Protein AF-A0A3C1B603-F1 (afdb_monomer_lite)

pLDDT: mean 86.12, std 13.69, range [46.75, 98.12]

Foldseek 3Di:
DVVLVVVVVLVVQLVPQPDPVSNVVSVVVVVVVCCVQALVLVLLLQLLVVVVVVVVVHDDDLVNSLVSSCVSVCVRVHPVDDDDPPNSNVNVVDCCVPPPNPPSVVRNVVVVVSVVVVVVVD

Structure (mmCIF, N/CA/C/O backbone):
data_AF-A0A3C1B603-F1
#
_entry.id   AF-A0A3C1B603-F1
#
loop_
_atom_site.group_PDB
_atom_site.id
_atom_site.type_symbol
_atom_site.label_atom_id
_atom_site.label_alt_id
_atom_site.label_comp_id
_atom_site.label_asym_id
_atom_site.label_entity_id
_atom_site.label_seq_id
_atom_site.pdbx_PDB_ins_code
_atom_site.Cartn_x
_atom_site.Cartn_y
_atom_site.Cartn_z
_atom_site.occupancy
_atom_site.B_iso_or_equiv
_atom_site.auth_seq_id
_atom_site.auth_comp_id
_atom_site.auth_asym_id
_atom_site.auth_atom_id
_atom_site.pdbx_PDB_model_num
ATOM 1 N N . ALA A 1 1 ? 5.933 -0.820 20.328 1.00 51.09 1 ALA A N 1
ATOM 2 C CA . ALA A 1 1 ? 5.281 -0.276 21.541 1.00 51.09 1 ALA A CA 1
ATOM 3 C C . ALA A 1 1 ? 3.985 0.487 21.221 1.00 51.09 1 ALA A C 1
ATOM 5 O O . ALA A 1 1 ? 2.999 0.202 21.882 1.00 51.09 1 ALA A O 1
ATOM 6 N N . SER A 1 2 ? 3.941 1.376 20.208 1.00 63.88 2 SER A N 1
ATOM 7 C CA . SER A 1 2 ? 2.730 2.169 19.868 1.00 63.88 2 SER A CA 1
ATOM 8 C C . SER A 1 2 ? 1.510 1.325 19.473 1.00 63.88 2 SER A C 1
ATOM 10 O O . SER A 1 2 ? 0.475 1.428 20.120 1.00 63.88 2 SER A O 1
ATOM 12 N N . VAL A 1 3 ? 1.664 0.397 18.517 1.00 67.44 3 VAL A N 1
ATOM 13 C CA . VAL A 1 3 ? 0.563 -0.454 18.005 1.00 67.44 3 VAL A CA 1
ATOM 14 C C . VAL A 1 3 ? -0.121 -1.262 19.117 1.00 67.44 3 VAL A C 1
ATOM 16 O O . VAL A 1 3 ? -1.341 -1.379 19.157 1.00 67.44 3 VAL A O 1
ATOM 19 N N . PHE A 1 4 ? 0.655 -1.769 20.081 1.00 67.31 4 PHE A N 1
ATOM 20 C CA . PHE A 1 4 ? 0.113 -2.482 21.240 1.00 67.31 4 PHE A CA 1
ATOM 21 C C . PHE A 1 4 ? -0.743 -1.566 22.133 1.00 67.31 4 PHE A C 1
ATOM 23 O O . PHE A 1 4 ? -1.828 -1.954 22.563 1.00 67.31 4 PHE A O 1
ATOM 30 N N . GLY A 1 5 ? -0.283 -0.335 22.385 1.00 77.56 5 GLY A N 1
ATOM 31 C CA . GLY A 1 5 ? -1.056 0.664 23.127 1.00 77.56 5 GLY A CA 1
ATOM 32 C C . GLY A 1 5 ? -2.347 1.054 22.403 1.00 77.56 5 GLY A C 1
ATOM 33 O O . GLY A 1 5 ? -3.411 1.077 23.016 1.00 77.56 5 GLY A O 1
ATOM 34 N N . GLU A 1 6 ? -2.274 1.267 21.089 1.00 81.50 6 GLU A N 1
ATOM 35 C CA . GLU A 1 6 ? -3.433 1.559 20.237 1.00 81.50 6 GLU A CA 1
ATOM 36 C C . GLU A 1 6 ? -4.465 0.423 20.258 1.00 81.50 6 GLU A C 1
ATOM 38 O O . GLU A 1 6 ? -5.665 0.685 20.340 1.00 81.50 6 GLU A O 1
ATOM 43 N N . MET A 1 7 ? -4.026 -0.841 20.264 1.00 81.62 7 MET A N 1
ATOM 44 C CA . MET A 1 7 ? -4.924 -1.994 20.388 1.00 81.62 7 MET A CA 1
ATOM 45 C C . MET A 1 7 ? -5.665 -2.025 21.728 1.00 81.62 7 MET A C 1
ATOM 47 O O . MET A 1 7 ? -6.869 -2.291 21.752 1.00 81.62 7 MET A O 1
ATOM 51 N N . LEU A 1 8 ? -4.980 -1.735 22.838 1.00 84.25 8 LEU A N 1
ATOM 52 C CA . LEU A 1 8 ? -5.614 -1.677 24.159 1.00 84.25 8 LEU A CA 1
ATOM 53 C C .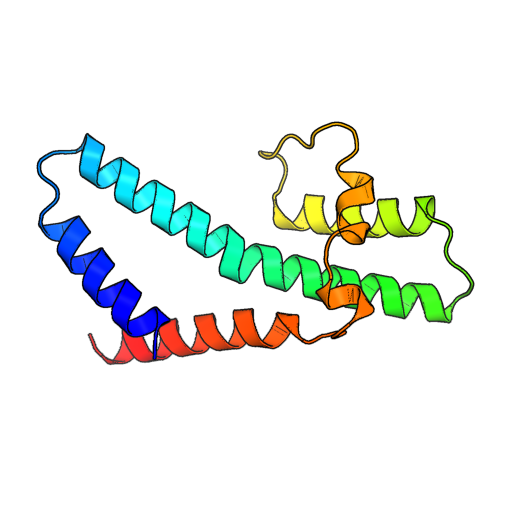 LEU A 1 8 ? -6.652 -0.552 24.236 1.00 84.25 8 LEU A C 1
ATOM 55 O O . LEU A 1 8 ? -7.770 -0.772 24.709 1.00 84.25 8 LEU A O 1
ATOM 59 N N . THR A 1 9 ? -6.317 0.636 23.726 1.00 89.56 9 THR A N 1
ATOM 60 C CA . THR A 1 9 ? -7.254 1.763 23.652 1.00 89.56 9 THR A CA 1
ATOM 61 C C . THR A 1 9 ? -8.451 1.432 22.764 1.00 89.56 9 THR A C 1
ATOM 63 O O . THR A 1 9 ? -9.589 1.657 23.175 1.00 89.56 9 THR A O 1
ATOM 66 N N . PHE A 1 10 ? -8.221 0.830 21.594 1.00 90.88 10 PHE A N 1
ATOM 67 C CA . PHE A 1 10 ? -9.285 0.424 20.681 1.00 90.88 10 PHE A CA 1
ATOM 68 C C . PHE A 1 10 ? -10.253 -0.569 21.328 1.00 90.88 10 PHE A C 1
ATOM 70 O O . PHE A 1 10 ? -11.464 -0.354 21.284 1.00 90.88 10 PHE A O 1
ATOM 77 N N . LYS A 1 11 ? -9.742 -1.620 21.987 1.00 89.94 11 LYS A N 1
ATOM 78 C CA . LYS A 1 11 ? -10.592 -2.577 22.711 1.00 89.94 11 LYS A CA 1
ATOM 79 C C . LYS A 1 11 ? -11.443 -1.877 23.761 1.00 89.94 11 LYS A C 1
ATOM 81 O O . LYS A 1 11 ? -12.652 -2.098 23.811 1.00 89.94 11 LYS A O 1
ATOM 86 N N . LYS A 1 12 ? -10.842 -0.967 24.536 1.00 92.69 12 LYS A N 1
ATOM 87 C CA . LYS A 1 12 ? -11.581 -0.210 25.547 1.00 92.69 12 LYS A CA 1
ATOM 88 C C . LYS A 1 12 ? -12.676 0.658 24.927 1.00 92.69 12 LYS A C 1
ATOM 90 O O . LYS A 1 12 ? -13.778 0.706 25.464 1.00 92.69 12 LYS A O 1
ATOM 95 N N . MET A 1 13 ? -12.413 1.322 23.805 1.00 94.81 13 MET A N 1
ATOM 96 C CA . MET A 1 13 ? -13.430 2.104 23.091 1.00 94.81 13 MET A CA 1
ATOM 97 C C . MET A 1 13 ? -14.551 1.215 22.546 1.00 94.81 13 MET A C 1
ATOM 99 O O . MET A 1 13 ? -15.723 1.543 22.692 1.00 94.81 13 MET A O 1
ATOM 103 N N . LEU A 1 14 ? -14.201 0.060 21.981 1.00 94.31 14 LEU A N 1
ATOM 104 C CA . LEU A 1 14 ? -15.149 -0.881 21.393 1.00 94.31 14 LEU A CA 1
ATOM 105 C C . LEU A 1 14 ? -16.079 -1.523 22.440 1.00 94.31 14 LEU A C 1
ATOM 107 O O . LEU A 1 14 ? -17.255 -1.752 22.155 1.00 94.31 14 LEU A O 1
ATOM 111 N N . GLU A 1 15 ? -15.569 -1.810 23.640 1.00 94.69 15 GLU A N 1
ATOM 112 C CA . GLU A 1 15 ? -16.353 -2.292 24.789 1.00 94.69 15 GLU A CA 1
ATOM 113 C C . GLU A 1 15 ? -17.322 -1.236 25.335 1.00 94.69 15 GLU A C 1
ATOM 115 O O . GLU A 1 15 ? -18.396 -1.588 25.812 1.00 94.69 15 GLU A O 1
ATOM 120 N N . ASN A 1 16 ? -16.950 0.047 25.264 1.00 95.94 16 ASN A N 1
ATOM 121 C CA . ASN A 1 16 ? -17.739 1.163 25.798 1.00 95.94 16 ASN A CA 1
ATOM 122 C C . ASN A 1 16 ? -18.550 1.908 24.722 1.00 95.94 16 ASN A C 1
ATOM 124 O O . ASN A 1 16 ? -19.041 3.006 24.985 1.00 95.94 16 ASN A O 1
ATOM 128 N N . ALA A 1 17 ? -18.690 1.334 23.523 1.00 96.25 17 ALA A N 1
ATOM 129 C CA . ALA A 1 17 ? -19.516 1.904 22.465 1.00 96.25 17 ALA A CA 1
ATOM 130 C C . ALA A 1 17 ? -20.976 2.027 22.937 1.00 96.25 17 ALA A C 1
ATOM 132 O O . ALA A 1 17 ? -21.558 1.070 23.450 1.00 96.25 17 ALA A O 1
ATOM 133 N N . LYS A 1 18 ? -21.569 3.210 22.763 1.00 94.69 18 LYS A N 1
ATOM 134 C CA . LYS A 1 18 ? -22.893 3.568 23.293 1.00 94.69 18 LYS A CA 1
ATOM 135 C C . LYS A 1 18 ? -24.022 2.874 22.544 1.00 94.69 18 LYS A C 1
ATOM 137 O O . LYS A 1 18 ? -25.065 2.590 23.129 1.00 94.69 18 LYS A O 1
ATOM 142 N N . ASP A 1 19 ? -23.821 2.615 21.254 1.00 96.06 19 ASP A N 1
ATOM 143 C CA . ASP A 1 19 ? -24.793 1.964 20.386 1.00 96.06 19 ASP A CA 1
ATOM 144 C C . ASP A 1 19 ? -24.132 1.137 19.266 1.00 96.06 19 ASP A C 1
ATOM 146 O O . ASP A 1 19 ? -22.907 1.084 19.103 1.00 96.06 19 ASP A O 1
ATOM 150 N N . GLN A 1 20 ? -24.965 0.443 18.483 1.00 95.44 20 GLN A N 1
ATOM 151 C CA . GLN A 1 20 ? -24.494 -0.392 17.377 1.00 95.44 20 GLN A CA 1
ATOM 152 C C . GLN A 1 20 ? -23.843 0.407 16.243 1.00 95.44 20 GLN A C 1
ATOM 154 O O . GLN A 1 20 ? -23.006 -0.148 15.530 1.00 95.44 20 GLN A O 1
ATOM 159 N N . ASN A 1 21 ? -24.219 1.671 16.045 1.00 96.94 21 ASN A N 1
ATOM 160 C CA . ASN A 1 21 ? -23.646 2.495 14.986 1.00 96.94 21 ASN A CA 1
ATOM 161 C C . ASN A 1 21 ? -22.225 2.916 15.359 1.00 96.94 21 ASN A C 1
ATOM 163 O O . ASN A 1 21 ? -21.317 2.730 14.553 1.00 96.94 21 ASN A O 1
ATOM 167 N N . GLU A 1 22 ? -22.007 3.376 16.592 1.00 95.81 22 GLU A N 1
ATOM 168 C CA . GLU A 1 22 ? -20.672 3.698 17.105 1.00 95.81 22 GLU A CA 1
ATOM 169 C C . GLU A 1 22 ? -19.751 2.474 17.033 1.00 95.81 22 GLU A C 1
ATOM 171 O O . GLU A 1 22 ? -18.632 2.558 16.526 1.00 95.81 22 GLU A O 1
ATOM 176 N N . ARG A 1 23 ? -20.254 1.293 17.419 1.00 96.25 23 ARG A N 1
ATOM 177 C CA . ARG A 1 23 ? -19.498 0.040 17.299 1.00 96.25 23 ARG A CA 1
ATOM 178 C C . ARG A 1 23 ? -19.093 -0.270 15.852 1.00 96.25 23 ARG A C 1
ATOM 180 O O . ARG A 1 23 ? -17.961 -0.688 15.616 1.00 96.25 23 ARG A O 1
ATOM 187 N N . LYS A 1 24 ? -20.000 -0.086 14.886 1.00 96.31 24 LYS A N 1
ATOM 188 C CA . LYS A 1 24 ? -19.718 -0.318 13.458 1.00 96.31 24 LYS A CA 1
ATOM 189 C C . LYS A 1 24 ? -18.657 0.638 12.926 1.00 96.31 24 LYS A C 1
ATOM 191 O O . LYS A 1 24 ? -17.763 0.185 12.223 1.00 96.31 24 LYS A O 1
ATOM 196 N N . VAL A 1 25 ? -18.735 1.920 13.281 1.00 96.12 25 VAL A N 1
ATOM 197 C CA . VAL A 1 25 ? -17.753 2.932 12.861 1.00 96.12 25 VAL A CA 1
ATOM 198 C C . VAL A 1 25 ? -16.359 2.582 13.378 1.00 96.12 25 VAL A C 1
ATOM 200 O O . VAL A 1 25 ? -15.407 2.595 12.604 1.00 96.12 25 VAL A O 1
ATOM 203 N N . LEU A 1 26 ? -16.241 2.192 14.652 1.00 95.12 26 LEU A N 1
ATOM 204 C CA . LEU A 1 26 ? -14.962 1.771 15.233 1.00 95.12 26 LEU A CA 1
ATOM 205 C C . LEU A 1 26 ? -14.366 0.567 14.493 1.00 95.12 26 LEU A C 1
ATOM 207 O O . LEU A 1 26 ? -13.188 0.573 14.145 1.00 95.12 26 LEU A O 1
ATOM 211 N N . LEU A 1 27 ? -15.176 -0.460 14.225 1.00 94.00 27 LEU A N 1
ATOM 212 C CA . LEU A 1 27 ? -14.719 -1.646 13.498 1.00 94.00 27 LEU A CA 1
ATOM 213 C C . LEU A 1 27 ? -14.318 -1.321 12.055 1.00 94.00 27 LEU A C 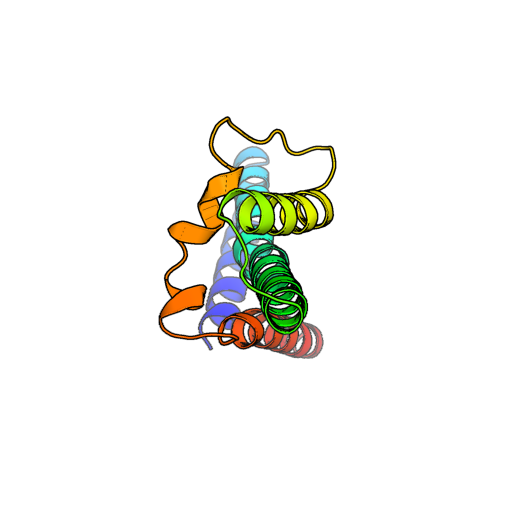1
ATOM 215 O O . LEU A 1 27 ? -13.286 -1.805 11.601 1.00 94.00 27 LEU A O 1
ATOM 219 N N . ALA A 1 28 ? -15.098 -0.495 11.355 1.00 93.75 28 ALA A N 1
ATOM 220 C CA . ALA A 1 28 ? -14.791 -0.080 9.990 1.00 93.75 28 ALA A CA 1
ATOM 221 C C . ALA A 1 28 ? -13.463 0.689 9.923 1.00 93.75 28 ALA A C 1
ATOM 223 O O . ALA A 1 28 ? -12.606 0.332 9.120 1.00 93.75 28 ALA A O 1
ATOM 224 N N . GLY A 1 29 ? -13.256 1.658 10.822 1.00 92.44 29 GLY A N 1
ATOM 225 C CA . GLY A 1 29 ? -11.993 2.395 10.908 1.00 92.44 29 GLY A CA 1
ATOM 226 C C . GLY A 1 29 ? -10.808 1.475 11.201 1.00 92.44 29 GLY A C 1
ATOM 227 O O . GLY A 1 29 ? -9.780 1.560 10.539 1.00 92.44 29 GLY A O 1
ATOM 228 N N . LYS A 1 30 ? -10.970 0.502 12.110 1.00 89.44 30 LYS A N 1
ATOM 229 C CA . LYS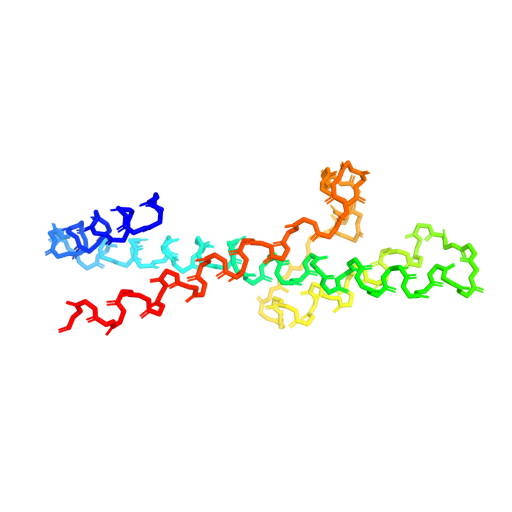 A 1 30 ? -9.897 -0.459 12.399 1.00 89.44 30 LYS A CA 1
ATOM 230 C C . LYS A 1 30 ? -9.544 -1.330 11.191 1.00 89.44 30 LYS A C 1
ATOM 232 O O . LYS A 1 30 ? -8.369 -1.622 10.982 1.00 89.44 30 LYS A O 1
ATOM 237 N N . VAL A 1 31 ? -10.539 -1.749 10.407 1.00 89.12 31 VAL A N 1
ATOM 238 C CA . VAL A 1 31 ? -10.314 -2.501 9.163 1.00 89.12 31 VAL A CA 1
ATOM 239 C C . VAL A 1 31 ? -9.580 -1.638 8.135 1.00 89.12 31 VAL A C 1
ATOM 241 O O . VAL A 1 31 ? -8.616 -2.107 7.534 1.00 89.12 31 VAL A O 1
ATOM 244 N N . GLU A 1 32 ? -9.982 -0.378 7.966 1.00 89.06 32 GLU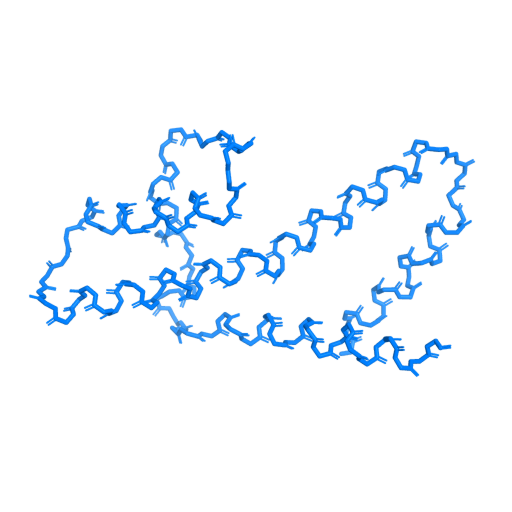 A N 1
ATOM 245 C CA . GLU A 1 32 ? -9.320 0.570 7.062 1.00 89.06 32 GLU A CA 1
ATOM 246 C C . GLU A 1 32 ? -7.851 0.818 7.453 1.00 89.06 32 GLU A C 1
ATOM 248 O O . GLU A 1 32 ? -6.960 0.765 6.601 1.00 89.06 32 GLU A O 1
ATOM 253 N N . ASP A 1 33 ? -7.570 0.991 8.746 1.00 87.94 33 ASP A N 1
ATOM 254 C CA . ASP A 1 33 ? -6.208 1.146 9.269 1.00 87.94 33 ASP A CA 1
ATOM 255 C C . ASP A 1 33 ? -5.337 -0.084 8.976 1.00 87.94 33 ASP A C 1
ATOM 257 O O . ASP A 1 33 ? -4.174 0.043 8.577 1.00 87.94 33 ASP A O 1
ATOM 261 N N . MET A 1 34 ? -5.895 -1.287 9.147 1.00 84.31 34 MET A N 1
ATOM 262 C CA . MET A 1 34 ? -5.197 -2.544 8.857 1.00 84.31 34 MET A CA 1
ATOM 263 C C . MET A 1 34 ? -4.881 -2.687 7.365 1.00 84.31 34 MET A C 1
ATOM 265 O O . MET A 1 34 ? -3.766 -3.074 7.008 1.00 84.31 34 MET A O 1
ATOM 269 N N . ILE A 1 35 ? -5.822 -2.329 6.485 1.00 87.12 35 ILE A N 1
ATOM 270 C CA . ILE A 1 35 ? -5.593 -2.314 5.034 1.00 87.12 35 ILE A CA 1
ATOM 271 C C . ILE A 1 35 ? -4.444 -1.352 4.691 1.00 87.12 35 ILE A C 1
ATOM 273 O O . ILE A 1 35 ? -3.527 -1.716 3.953 1.00 87.12 35 ILE A O 1
ATOM 277 N N . ASN A 1 36 ? -4.436 -0.151 5.273 1.00 84.38 36 ASN A N 1
ATOM 278 C CA . ASN A 1 36 ? -3.403 0.855 5.010 1.00 84.38 36 ASN A CA 1
ATOM 279 C C . ASN A 1 36 ? -2.019 0.503 5.584 1.00 84.38 36 ASN A C 1
ATOM 281 O O . ASN A 1 36 ? -0.997 0.916 5.026 1.00 84.38 36 ASN A O 1
ATOM 285 N N . THR A 1 37 ? -1.969 -0.253 6.681 1.00 81.38 37 THR A N 1
ATOM 286 C CA . THR A 1 37 ? -0.719 -0.551 7.401 1.00 81.38 37 THR A CA 1
ATOM 287 C C . THR A 1 37 ? -0.075 -1.862 6.957 1.00 81.38 37 THR A C 1
ATOM 289 O O . THR A 1 37 ? 1.148 -1.965 6.960 1.00 81.38 37 THR A O 1
ATOM 292 N N . VAL A 1 38 ? -0.867 -2.856 6.546 1.00 81.38 38 VAL A N 1
ATOM 293 C CA . VAL A 1 38 ? -0.347 -4.174 6.149 1.00 81.38 38 VAL A CA 1
ATOM 294 C C . VAL A 1 38 ? -0.484 -4.384 4.653 1.00 81.38 38 VAL A C 1
ATOM 296 O O . VAL A 1 38 ? 0.523 -4.475 3.954 1.00 81.38 38 VAL A O 1
ATOM 299 N N . ILE A 1 39 ? -1.719 -4.421 4.148 1.00 87.62 39 ILE A N 1
ATOM 300 C CA . ILE A 1 39 ? -2.007 -4.789 2.753 1.00 87.62 39 ILE A CA 1
ATOM 301 C C . ILE A 1 39 ? -1.304 -3.837 1.787 1.00 87.62 39 ILE A C 1
ATOM 303 O O . ILE A 1 39 ? -0.585 -4.269 0.889 1.00 87.62 39 ILE A O 1
ATOM 307 N N . ARG A 1 40 ? -1.426 -2.534 2.039 1.00 90.75 40 ARG A N 1
ATOM 308 C CA . ARG A 1 40 ? -0.785 -1.499 1.230 1.00 90.75 40 ARG A CA 1
ATOM 309 C C . ARG A 1 40 ? 0.743 -1.561 1.279 1.00 90.75 40 ARG A C 1
ATOM 311 O O . ARG A 1 40 ? 1.383 -1.360 0.254 1.00 90.75 40 ARG A O 1
ATOM 318 N N . GLN A 1 41 ? 1.337 -1.854 2.436 1.00 87.94 41 GLN A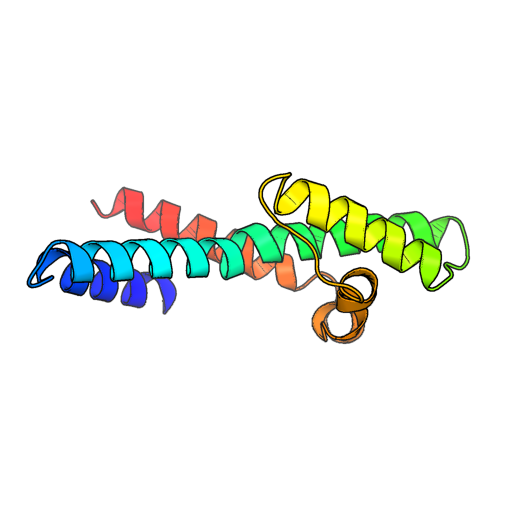 N 1
ATOM 319 C CA . GLN A 1 41 ? 2.799 -1.928 2.563 1.00 87.94 41 GLN A CA 1
ATOM 320 C C . GLN A 1 41 ? 3.366 -3.174 1.870 1.00 87.94 41 GLN A C 1
ATOM 322 O O . GLN A 1 41 ? 4.420 -3.091 1.243 1.00 87.94 41 GLN A O 1
ATOM 327 N N . ILE A 1 42 ? 2.648 -4.303 1.918 1.00 89.19 42 ILE A N 1
ATOM 328 C CA . ILE A 1 42 ? 2.993 -5.510 1.150 1.00 89.19 42 ILE A CA 1
ATOM 329 C C . ILE A 1 42 ? 2.904 -5.220 -0.350 1.00 89.19 42 ILE A C 1
ATOM 331 O O . ILE A 1 42 ? 3.852 -5.495 -1.075 1.00 89.19 42 ILE A O 1
ATOM 335 N N . ALA A 1 43 ? 1.831 -4.570 -0.806 1.00 93.00 43 ALA A N 1
ATOM 336 C CA . ALA A 1 43 ? 1.697 -4.164 -2.203 1.00 93.00 43 ALA A CA 1
ATOM 337 C C . ALA A 1 43 ? 2.837 -3.231 -2.649 1.00 93.00 43 ALA A C 1
ATOM 339 O O . ALA A 1 43 ? 3.356 -3.349 -3.754 1.00 93.00 43 ALA A O 1
ATOM 340 N N . PHE A 1 44 ? 3.271 -2.309 -1.790 1.00 94.38 44 PHE A N 1
ATOM 341 C CA . PHE A 1 44 ? 4.402 -1.429 -2.089 1.00 94.38 44 PHE A CA 1
ATOM 342 C C . PHE A 1 44 ? 5.710 -2.210 -2.228 1.00 94.38 44 PHE A C 1
ATOM 344 O O . PHE A 1 44 ? 6.466 -1.972 -3.168 1.00 94.38 44 PHE A O 1
ATOM 351 N N . TYR A 1 45 ? 5.945 -3.172 -1.337 1.00 91.88 45 TYR A N 1
ATOM 352 C CA . TYR A 1 45 ? 7.095 -4.066 -1.418 1.00 91.88 45 TYR A CA 1
ATOM 353 C C . TYR A 1 45 ? 7.077 -4.924 -2.694 1.00 91.88 45 TYR A C 1
ATOM 355 O O . TYR A 1 45 ? 8.083 -5.001 -3.399 1.00 91.88 45 TYR A O 1
ATOM 363 N N . ASP A 1 46 ? 5.934 -5.522 -3.031 1.00 94.38 46 ASP A N 1
ATOM 364 C CA . ASP A 1 46 ? 5.787 -6.350 -4.231 1.00 94.38 46 ASP A CA 1
ATOM 365 C C . ASP A 1 46 ? 5.984 -5.528 -5.511 1.00 94.38 46 ASP A C 1
ATOM 367 O O . ASP A 1 46 ? 6.625 -5.990 -6.459 1.00 94.38 46 ASP A O 1
ATOM 371 N N . PHE A 1 47 ? 5.491 -4.287 -5.528 1.00 97.12 47 PHE A N 1
ATOM 372 C CA . PHE A 1 47 ? 5.756 -3.343 -6.608 1.00 97.12 47 PHE A CA 1
ATOM 373 C C . PHE A 1 47 ? 7.248 -3.031 -6.742 1.00 97.12 47 PHE A C 1
ATOM 375 O O . PHE A 1 47 ? 7.772 -3.140 -7.849 1.00 97.12 47 PHE A O 1
ATOM 382 N N . GLU A 1 48 ? 7.950 -2.707 -5.650 1.00 95.31 48 GLU A N 1
ATOM 383 C CA . GLU A 1 48 ? 9.400 -2.481 -5.693 1.00 95.31 48 GLU A CA 1
ATOM 384 C C . GLU A 1 48 ? 10.150 -3.709 -6.225 1.00 95.31 48 GLU A C 1
ATOM 386 O O . GLU A 1 48 ? 11.014 -3.577 -7.092 1.00 95.31 48 GLU A O 1
ATOM 391 N N . CYS A 1 49 ? 9.786 -4.915 -5.780 1.00 94.75 49 CYS A N 1
ATOM 392 C CA . CYS A 1 49 ? 10.363 -6.161 -6.283 1.00 94.75 49 CYS A CA 1
ATOM 393 C C . CYS A 1 49 ? 10.160 -6.318 -7.798 1.00 94.75 49 CYS A C 1
ATOM 395 O O . CYS A 1 49 ? 11.134 -6.533 -8.525 1.00 94.75 49 CYS A O 1
ATOM 397 N N . LYS A 1 50 ? 8.919 -6.177 -8.291 1.00 96.62 50 LYS A N 1
ATOM 398 C CA . LYS A 1 50 ? 8.606 -6.282 -9.728 1.00 96.62 50 LYS A CA 1
ATOM 399 C C . LYS A 1 50 ? 9.327 -5.196 -10.539 1.00 96.62 50 LYS A C 1
ATOM 401 O O . LYS A 1 50 ? 9.893 -5.498 -11.589 1.00 96.62 50 LYS A O 1
ATOM 406 N N . LEU A 1 51 ? 9.359 -3.959 -10.041 1.00 96.50 51 LEU A N 1
ATOM 407 C CA . LEU A 1 51 ? 10.026 -2.822 -10.680 1.00 96.50 51 LEU A CA 1
ATOM 408 C C . LEU A 1 51 ? 11.535 -3.050 -10.812 1.00 96.50 51 LEU A C 1
ATOM 410 O O . LEU A 1 51 ? 12.098 -2.903 -11.899 1.00 96.50 51 LEU A O 1
ATOM 414 N N . HIS A 1 52 ? 12.195 -3.433 -9.718 1.00 94.44 52 HIS A N 1
ATOM 415 C CA . HIS A 1 52 ? 13.633 -3.682 -9.711 1.00 94.44 52 HIS A CA 1
ATOM 416 C C . HIS A 1 52 ? 14.019 -4.906 -10.543 1.00 94.44 52 HIS A C 1
ATOM 418 O O . HIS A 1 52 ? 15.085 -4.894 -11.159 1.00 94.44 52 HIS A O 1
ATOM 424 N N . GLU A 1 53 ? 13.174 -5.938 -10.606 1.00 95.81 53 GLU A N 1
ATOM 425 C CA . GLU A 1 53 ? 13.393 -7.082 -11.494 1.00 95.81 53 GLU A CA 1
ATOM 426 C C . GLU A 1 53 ? 13.277 -6.675 -12.967 1.00 95.81 53 GLU A C 1
ATOM 428 O O . GLU A 1 53 ? 14.195 -6.927 -13.747 1.00 95.81 53 GLU A O 1
ATOM 433 N N . ALA A 1 54 ? 12.212 -5.958 -13.342 1.00 95.94 54 ALA A N 1
ATOM 434 C CA . ALA A 1 54 ? 12.017 -5.472 -14.707 1.00 95.94 54 ALA A CA 1
ATOM 435 C C . ALA A 1 54 ? 13.155 -4.539 -15.158 1.00 95.94 54 ALA A C 1
ATOM 437 O O . ALA A 1 54 ? 13.637 -4.637 -16.288 1.00 95.94 54 ALA A O 1
ATOM 438 N N . ARG A 1 55 ? 13.671 -3.693 -14.255 1.00 93.50 55 ARG A N 1
ATOM 439 C CA . ARG A 1 55 ? 14.780 -2.773 -14.551 1.00 93.50 55 ARG A CA 1
ATOM 440 C C . ARG A 1 55 ? 16.085 -3.487 -14.920 1.00 93.50 55 ARG A C 1
ATOM 442 O O . ARG A 1 55 ? 16.912 -2.898 -15.618 1.00 93.50 55 ARG A O 1
ATOM 449 N N . LYS A 1 56 ? 16.281 -4.744 -14.501 1.00 94.75 56 LYS A N 1
ATOM 450 C CA . LYS A 1 56 ? 17.449 -5.550 -14.907 1.00 94.75 56 LYS A CA 1
ATOM 451 C C . LYS A 1 56 ? 17.439 -5.873 -16.402 1.00 94.75 56 LYS A C 1
ATOM 453 O O . LYS A 1 56 ? 18.506 -6.077 -16.972 1.00 94.75 56 LYS A O 1
ATOM 458 N N . ALA A 1 57 ? 16.261 -5.916 -17.027 1.00 95.06 57 ALA A N 1
ATOM 459 C CA . ALA A 1 57 ? 16.105 -6.230 -18.445 1.00 95.06 57 ALA A CA 1
ATOM 460 C C . ALA A 1 57 ? 16.292 -5.012 -19.368 1.00 95.06 57 ALA A C 1
ATOM 462 O O . ALA A 1 57 ? 16.500 -5.186 -20.567 1.00 95.06 57 ALA A O 1
ATOM 463 N N . GLY A 1 58 ? 16.240 -3.787 -18.837 1.00 94.75 58 GLY A N 1
ATOM 464 C CA . GLY A 1 58 ? 16.363 -2.580 -19.648 1.00 94.75 58 GLY A CA 1
ATOM 465 C C . GLY A 1 58 ? 15.800 -1.335 -18.977 1.00 94.75 58 GLY A C 1
ATOM 466 O O . GLY A 1 58 ? 15.455 -1.337 -17.795 1.00 94.75 58 GLY A O 1
ATOM 467 N N . GLU A 1 59 ? 15.781 -0.236 -19.726 1.00 96.25 59 GLU A N 1
ATOM 468 C CA . GLU A 1 59 ? 15.101 0.997 -19.324 1.00 96.25 59 GLU A CA 1
ATOM 469 C C . GLU A 1 59 ? 13.582 0.792 -19.317 1.00 96.25 59 GLU A C 1
ATOM 471 O O . GLU A 1 59 ? 13.058 0.060 -20.152 1.00 96.25 59 GLU A O 1
ATOM 476 N N . LEU A 1 60 ? 12.900 1.417 -18.356 1.00 97.25 60 LEU A N 1
ATOM 477 C CA . LEU A 1 60 ? 11.448 1.348 -18.209 1.00 97.25 60 LEU A CA 1
ATOM 478 C C . LEU A 1 60 ? 10.858 2.721 -18.502 1.00 97.25 60 LEU A C 1
ATOM 480 O O . LEU A 1 60 ? 11.319 3.726 -17.955 1.00 97.25 60 LEU A O 1
ATOM 484 N N . THR A 1 61 ? 9.837 2.753 -19.348 1.00 97.75 61 THR A N 1
ATOM 485 C CA . THR A 1 61 ? 9.049 3.959 -19.605 1.00 97.75 61 THR A CA 1
ATOM 486 C C . THR A 1 61 ? 8.047 4.198 -18.468 1.00 97.75 61 THR A C 1
ATOM 488 O O . THR A 1 61 ? 7.751 3.277 -17.703 1.00 97.75 61 THR A O 1
ATOM 491 N N . PRO A 1 62 ? 7.477 5.410 -18.338 1.00 97.12 62 PRO A N 1
ATOM 492 C CA . PRO A 1 62 ? 6.403 5.656 -17.376 1.00 97.12 62 PRO A CA 1
ATOM 493 C C . PRO A 1 62 ? 5.220 4.692 -17.530 1.00 97.12 62 PRO A C 1
ATOM 495 O O . PRO A 1 62 ? 4.687 4.236 -16.523 1.00 97.12 62 PRO A O 1
ATOM 498 N N . ASP A 1 63 ? 4.860 4.321 -18.761 1.00 97.81 63 ASP A N 1
ATOM 499 C CA . ASP A 1 63 ? 3.758 3.390 -19.028 1.00 97.81 63 ASP A CA 1
ATOM 500 C C . ASP A 1 63 ? 4.073 1.968 -18.542 1.00 97.81 63 ASP A C 1
ATOM 502 O O . ASP A 1 63 ? 3.199 1.301 -17.984 1.00 97.81 63 ASP A O 1
ATOM 506 N N . ASP A 1 64 ? 5.330 1.524 -18.660 1.00 97.88 64 ASP A N 1
ATOM 507 C CA . ASP A 1 64 ? 5.767 0.234 -18.109 1.00 97.88 64 ASP A CA 1
ATOM 508 C C . ASP A 1 64 ? 5.637 0.221 -16.579 1.00 97.88 64 ASP A C 1
ATOM 510 O O . ASP A 1 64 ? 5.139 -0.741 -15.989 1.00 97.88 64 ASP A O 1
ATOM 514 N N . ILE A 1 65 ? 6.049 1.310 -15.922 1.00 97.88 65 ILE A N 1
ATOM 515 C CA . ILE A 1 65 ? 5.971 1.440 -14.461 1.00 97.88 65 ILE A CA 1
ATOM 516 C C . ILE A 1 65 ? 4.506 1.515 -14.008 1.00 97.88 65 ILE A C 1
ATOM 518 O O . ILE A 1 65 ? 4.128 0.834 -13.052 1.00 97.88 65 ILE A O 1
ATOM 522 N N . ASN A 1 66 ? 3.670 2.272 -14.723 1.00 98.12 66 ASN A N 1
ATOM 523 C CA . ASN A 1 66 ? 2.227 2.354 -14.498 1.00 98.12 66 ASN A CA 1
ATOM 524 C C . ASN A 1 66 ? 1.570 0.968 -14.584 1.00 98.12 66 ASN A C 1
ATOM 526 O O . ASN A 1 66 ? 0.771 0.604 -13.721 1.00 98.12 66 ASN A O 1
ATOM 530 N N . ALA A 1 67 ? 1.931 0.161 -15.586 1.00 98.06 67 ALA A N 1
ATOM 531 C CA . ALA A 1 67 ? 1.398 -1.189 -15.748 1.00 98.06 67 ALA A CA 1
ATOM 532 C C . ALA A 1 67 ? 1.802 -2.117 -14.590 1.00 98.06 67 ALA A C 1
ATOM 534 O O . ALA A 1 67 ? 0.960 -2.843 -14.053 1.00 98.06 67 ALA A O 1
ATOM 535 N N . LEU A 1 68 ? 3.068 -2.066 -14.156 1.00 98.06 68 LEU A N 1
ATOM 536 C CA . LEU A 1 68 ? 3.533 -2.818 -12.986 1.00 98.06 68 LEU A CA 1
ATOM 537 C C . LEU A 1 68 ? 2.780 -2.400 -11.722 1.00 98.06 68 LEU A C 1
ATOM 539 O O . LEU A 1 68 ? 2.297 -3.263 -10.987 1.00 98.06 68 LEU A O 1
ATOM 543 N N . TRP A 1 69 ? 2.631 -1.094 -11.501 1.00 97.81 69 TRP A N 1
ATOM 544 C CA . TRP A 1 69 ? 1.881 -0.541 -10.380 1.00 97.81 69 TRP A CA 1
ATOM 545 C C . TRP A 1 69 ? 0.439 -1.047 -10.370 1.00 97.81 69 TRP A C 1
ATOM 547 O O . TRP A 1 69 ? 0.017 -1.674 -9.399 1.00 97.81 69 TRP A O 1
ATOM 557 N N . MET A 1 70 ? -0.291 -0.872 -11.473 1.00 97.62 70 MET A N 1
ATOM 558 C CA . MET A 1 70 ? -1.687 -1.299 -11.572 1.00 97.62 70 MET A CA 1
ATOM 559 C C . MET A 1 70 ? -1.857 -2.810 -11.412 1.00 97.62 70 MET A C 1
ATOM 561 O O . MET A 1 70 ? -2.832 -3.238 -10.798 1.00 97.62 70 MET A O 1
ATOM 565 N N . SER A 1 71 ? -0.903 -3.621 -11.889 1.00 97.50 71 SER A N 1
ATOM 566 C CA . SER A 1 71 ? -0.946 -5.076 -11.685 1.00 97.50 71 SER A CA 1
ATOM 567 C C . SER A 1 71 ? -0.945 -5.443 -10.199 1.00 97.50 71 SER A C 1
ATOM 569 O O . SER A 1 71 ? -1.755 -6.252 -9.755 1.00 97.50 71 SER A O 1
ATOM 571 N N . VAL A 1 72 ? -0.087 -4.793 -9.410 1.00 97.25 72 VAL A N 1
ATOM 572 C CA . VAL A 1 72 ? 0.050 -5.064 -7.977 1.00 97.25 72 VAL A CA 1
ATOM 573 C C . VAL A 1 72 ? -1.132 -4.501 -7.196 1.00 97.25 72 VAL A C 1
ATOM 575 O O . VAL A 1 72 ? -1.657 -5.170 -6.310 1.00 97.25 72 VAL A O 1
ATOM 578 N N . GLN A 1 73 ? -1.598 -3.297 -7.536 1.00 95.69 73 GLN A N 1
ATOM 579 C CA . GLN A 1 73 ? -2.756 -2.703 -6.865 1.00 95.69 73 GLN A CA 1
ATOM 580 C C . GLN A 1 73 ? -4.041 -3.493 -7.149 1.00 95.69 73 GLN A C 1
ATOM 582 O O . GLN A 1 73 ? -4.842 -3.697 -6.238 1.00 95.69 73 GLN A O 1
ATOM 587 N N . GLY A 1 74 ? -4.210 -4.010 -8.371 1.00 95.06 74 GLY A N 1
ATOM 588 C CA . GLY A 1 74 ? -5.321 -4.894 -8.725 1.00 95.06 74 GLY A CA 1
ATOM 589 C C . GLY A 1 74 ? -5.301 -6.220 -7.957 1.00 95.06 74 GLY A C 1
ATOM 590 O O . GLY A 1 74 ? -6.337 -6.640 -7.444 1.00 95.06 74 GLY A O 1
ATOM 591 N N . GLU A 1 75 ? -4.129 -6.852 -7.821 1.00 94.06 75 GLU A N 1
ATOM 592 C CA . GLU A 1 75 ? -3.942 -8.060 -6.997 1.00 94.06 75 GLU A CA 1
ATOM 593 C C . GLU A 1 75 ? -4.222 -7.787 -5.507 1.00 94.06 75 GLU A C 1
ATOM 595 O O . GLU A 1 75 ? -4.826 -8.616 -4.827 1.00 94.06 75 GLU A O 1
ATOM 600 N N . SER A 1 76 ? -3.812 -6.618 -5.008 1.00 92.69 76 SER A N 1
ATOM 601 C CA . SER A 1 76 ? -3.894 -6.248 -3.592 1.00 92.69 76 SER A CA 1
ATOM 602 C C . SER A 1 76 ? -5.299 -5.838 -3.134 1.00 92.69 76 SER A C 1
ATOM 604 O O . SER A 1 76 ? -5.760 -6.296 -2.088 1.00 92.69 76 SER A O 1
ATOM 606 N N . LEU A 1 77 ? -5.981 -4.974 -3.892 1.00 91.19 77 LEU A N 1
ATOM 607 C CA . LEU A 1 77 ? -7.289 -4.413 -3.520 1.00 91.19 77 LEU A CA 1
ATOM 608 C C . LEU A 1 77 ? -8.463 -5.233 -4.072 1.00 91.19 77 LEU A C 1
ATOM 610 O O . LEU A 1 77 ? -9.569 -5.189 -3.527 1.00 91.19 77 LEU A O 1
ATOM 614 N N . GLY A 1 78 ? -8.216 -6.021 -5.119 1.00 90.50 78 GLY A N 1
ATOM 615 C CA . GLY A 1 78 ? -9.197 -6.917 -5.708 1.00 90.50 78 GLY A CA 1
ATOM 616 C C . GLY A 1 78 ? -10.316 -6.208 -6.486 1.00 90.50 78 GLY A C 1
ATOM 617 O O . GLY A 1 78 ? -10.340 -4.986 -6.624 1.00 90.50 78 GLY A O 1
ATOM 618 N N . PRO A 1 79 ? -11.286 -6.983 -7.003 1.00 92.69 79 PRO A N 1
ATOM 619 C CA . PRO A 1 79 ? -12.287 -6.495 -7.957 1.00 92.69 79 PRO A CA 1
ATOM 620 C C . PRO A 1 79 ? -13.371 -5.607 -7.335 1.00 92.69 79 PRO A C 1
ATOM 622 O O . PRO A 1 79 ? -14.192 -5.055 -8.058 1.00 92.69 79 PRO A O 1
ATOM 625 N N . ALA A 1 80 ? -13.421 -5.508 -6.004 1.00 91.19 80 ALA A N 1
ATOM 626 C CA . ALA A 1 80 ? -14.373 -4.648 -5.306 1.00 91.19 80 ALA A CA 1
ATOM 627 C C . ALA A 1 80 ? -13.933 -3.175 -5.286 1.00 91.19 80 ALA A C 1
ATOM 629 O O . ALA A 1 80 ? -14.733 -2.313 -4.928 1.00 91.19 80 ALA A O 1
ATOM 630 N N . PHE A 1 81 ? -12.673 -2.893 -5.626 1.00 91.19 81 PHE A N 1
ATOM 631 C CA . PHE A 1 81 ? -12.132 -1.545 -5.639 1.00 91.19 81 PHE A CA 1
ATOM 632 C C . PHE A 1 81 ? -12.219 -0.939 -7.041 1.00 91.19 81 PHE A C 1
ATOM 634 O O . PHE A 1 81 ? -11.737 -1.517 -8.015 1.00 91.19 81 PHE A O 1
ATOM 641 N N . GLU A 1 82 ? -12.806 0.251 -7.131 1.00 94.00 82 GLU A N 1
ATOM 642 C CA . GLU A 1 82 ? -12.845 1.037 -8.361 1.00 94.00 82 GLU A CA 1
ATOM 643 C C . GLU A 1 82 ? -11.704 2.057 -8.346 1.00 94.00 82 GLU A C 1
ATOM 645 O O . GLU A 1 82 ? -11.646 2.947 -7.495 1.00 94.00 82 GLU A O 1
ATOM 650 N N . PHE A 1 83 ? -10.774 1.914 -9.287 1.00 93.44 83 PHE A N 1
ATOM 651 C CA . PHE A 1 83 ? -9.657 2.839 -9.438 1.00 93.44 83 PHE A CA 1
ATOM 652 C C . PHE A 1 83 ? -10.110 4.110 -10.154 1.00 93.44 83 PHE A C 1
ATOM 654 O O . PHE A 1 83 ? -10.783 4.049 -11.180 1.00 93.44 83 PHE A O 1
ATOM 661 N N . MET A 1 84 ? -9.719 5.261 -9.614 1.00 94.12 84 MET A N 1
ATOM 662 C CA . MET A 1 84 ? -9.969 6.557 -10.242 1.00 94.12 84 MET A CA 1
ATOM 663 C C . MET A 1 84 ? -8.985 6.833 -11.383 1.00 94.12 84 MET A C 1
ATOM 665 O O . MET A 1 84 ? -7.858 6.336 -11.373 1.00 94.12 84 MET A O 1
ATOM 669 N N . ASP A 1 85 ? -9.381 7.694 -12.318 1.00 94.62 85 ASP A N 1
ATOM 670 C CA . ASP A 1 85 ? -8.491 8.171 -13.377 1.00 94.62 85 ASP A CA 1
ATOM 671 C C . ASP A 1 85 ? -7.210 8.789 -12.785 1.00 94.62 85 ASP A C 1
ATOM 673 O O . ASP A 1 85 ? -7.261 9.590 -11.844 1.00 94.62 85 ASP A O 1
ATOM 677 N N . GLY A 1 86 ? -6.051 8.417 -13.337 1.00 94.62 86 GLY A N 1
ATOM 678 C CA . GLY A 1 86 ? -4.736 8.882 -12.892 1.00 94.62 86 GLY A CA 1
ATOM 679 C C . GLY A 1 86 ? -4.114 8.053 -11.765 1.00 94.62 86 GLY A C 1
ATOM 680 O O . GLY A 1 86 ? -2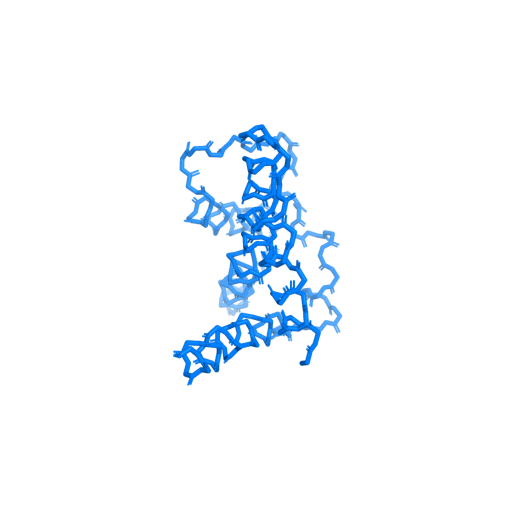.954 8.291 -11.405 1.00 94.62 86 GLY A O 1
ATOM 681 N N . TYR A 1 87 ? -4.835 7.069 -11.212 1.00 95.62 87 TYR A N 1
ATOM 682 C CA . TYR A 1 87 ? -4.321 6.188 -10.160 1.00 95.62 87 TYR A CA 1
ATOM 683 C C . TYR A 1 87 ? -3.082 5.394 -10.601 1.00 95.62 87 TYR A C 1
ATOM 685 O O . TYR A 1 87 ? -2.235 5.044 -9.780 1.00 95.62 87 TYR A O 1
ATOM 693 N N . GLU A 1 88 ? -2.916 5.163 -11.901 1.00 96.75 88 GLU A N 1
ATOM 694 C CA . GLU A 1 88 ? -1.762 4.483 -12.481 1.00 96.75 88 GLU A CA 1
ATOM 695 C C . GLU A 1 88 ? -0.428 5.185 -12.191 1.00 96.75 88 GLU A C 1
ATOM 697 O O . GLU A 1 88 ? 0.604 4.524 -12.135 1.00 96.75 88 GLU A O 1
ATOM 702 N N . THR A 1 89 ? -0.452 6.492 -11.909 1.00 97.06 89 THR A N 1
ATOM 703 C CA . THR A 1 89 ? 0.741 7.300 -11.600 1.00 97.06 89 THR A CA 1
ATOM 704 C C . THR A 1 89 ? 1.028 7.439 -10.103 1.00 97.06 89 THR A C 1
ATOM 706 O O . THR A 1 89 ? 1.996 8.089 -9.704 1.00 97.06 89 THR A O 1
ATOM 709 N N . PHE A 1 90 ? 0.213 6.825 -9.239 1.00 95.31 90 PHE A N 1
ATOM 710 C CA . PHE A 1 90 ? 0.306 7.014 -7.788 1.00 95.31 90 PHE A CA 1
ATOM 711 C C . PHE A 1 90 ? 1.615 6.494 -7.183 1.00 95.31 90 PHE A C 1
ATOM 713 O O . PHE A 1 90 ? 2.036 6.975 -6.134 1.00 95.31 90 PHE A O 1
ATOM 720 N N . TRP A 1 91 ? 2.319 5.581 -7.850 1.00 95.44 91 TRP A N 1
ATOM 721 C CA . TRP A 1 91 ? 3.658 5.180 -7.419 1.00 95.44 91 TRP A CA 1
ATOM 722 C C . TRP A 1 91 ? 4.623 6.376 -7.306 1.00 95.44 91 TRP A C 1
ATOM 724 O O . TRP A 1 91 ? 5.495 6.380 -6.441 1.00 95.44 91 TRP A O 1
ATOM 734 N N . ALA A 1 92 ? 4.443 7.424 -8.117 1.00 94.69 92 ALA A N 1
ATOM 735 C CA . ALA A 1 92 ? 5.360 8.559 -8.177 1.00 94.69 92 ALA A CA 1
ATOM 736 C C . ALA A 1 92 ? 5.305 9.473 -6.941 1.00 94.69 92 ALA A C 1
ATOM 738 O O . ALA A 1 92 ? 6.291 10.148 -6.647 1.00 94.69 92 ALA A O 1
ATOM 739 N N . TYR A 1 93 ? 4.189 9.508 -6.197 1.00 92.06 93 TYR A N 1
ATOM 740 C CA . TYR A 1 93 ? 4.103 10.341 -4.988 1.00 92.06 93 TYR A CA 1
ATOM 741 C C . TYR A 1 93 ? 4.682 9.654 -3.748 1.00 92.06 93 TYR A C 1
ATOM 743 O O . TYR A 1 93 ? 4.829 10.308 -2.717 1.00 92.06 93 TYR A O 1
ATOM 751 N N . ILE A 1 94 ? 4.986 8.353 -3.808 1.00 92.00 94 ILE A N 1
ATOM 752 C CA . ILE A 1 94 ? 5.417 7.573 -2.647 1.00 92.00 94 ILE A CA 1
ATOM 753 C C . ILE A 1 94 ? 6.920 7.801 -2.424 1.00 92.00 94 ILE A C 1
ATOM 755 O O . ILE A 1 94 ? 7.745 7.235 -3.142 1.00 92.00 94 ILE A O 1
ATOM 759 N N . PRO A 1 95 ? 7.322 8.585 -1.402 1.00 89.19 95 PRO A N 1
ATOM 760 C CA . PRO A 1 95 ? 8.719 8.989 -1.232 1.00 89.19 95 PRO A CA 1
ATOM 761 C C . PRO A 1 95 ? 9.643 7.809 -0.913 1.00 89.19 95 PRO A C 1
ATOM 763 O O . PRO A 1 95 ? 10.835 7.857 -1.212 1.00 89.19 95 PRO A O 1
ATOM 766 N N . HIS A 1 96 ? 9.102 6.743 -0.316 1.00 88.31 96 HIS A N 1
ATOM 767 C CA . HIS A 1 96 ? 9.873 5.572 0.096 1.00 88.31 96 HIS A CA 1
ATOM 768 C C . HIS A 1 96 ? 10.515 4.842 -1.089 1.00 88.31 96 HIS A C 1
ATOM 770 O O . HIS A 1 96 ? 11.644 4.390 -0.949 1.00 88.31 96 HIS A O 1
ATOM 776 N N . PHE A 1 97 ? 9.891 4.844 -2.272 1.00 89.44 97 PHE A N 1
ATOM 777 C CA . PHE A 1 97 ? 10.467 4.217 -3.469 1.00 89.44 97 PHE A CA 1
ATOM 778 C C . PHE A 1 97 ? 11.754 4.897 -3.951 1.00 89.44 97 PHE A C 1
ATOM 780 O O . PHE A 1 97 ? 12.582 4.268 -4.602 1.00 89.44 97 PHE A O 1
ATOM 787 N N . VAL A 1 98 ? 11.943 6.180 -3.626 1.00 84.19 98 VAL A N 1
ATOM 788 C CA . VAL A 1 98 ? 13.089 6.976 -4.092 1.00 84.19 98 VAL A CA 1
ATOM 789 C C . VAL A 1 98 ? 14.113 7.186 -2.982 1.00 84.19 98 VAL A C 1
ATOM 791 O O . VAL A 1 98 ? 15.316 7.066 -3.203 1.00 84.19 98 VAL A O 1
ATOM 794 N N . HIS A 1 99 ? 13.651 7.523 -1.779 1.00 83.69 99 HIS A N 1
ATOM 795 C CA . HIS A 1 99 ? 14.523 7.946 -0.684 1.00 83.69 99 HIS A CA 1
ATOM 796 C C . HIS A 1 99 ? 14.904 6.814 0.270 1.00 83.69 99 HIS A C 1
ATOM 798 O O . HIS A 1 99 ? 15.857 6.958 1.036 1.00 83.69 99 HIS A O 1
ATOM 804 N N . SER A 1 100 ? 14.159 5.708 0.289 1.00 83.38 100 SER A N 1
ATOM 805 C CA . SER A 1 100 ? 14.369 4.607 1.238 1.00 83.38 100 SER A CA 1
ATOM 806 C C . SER A 1 100 ? 13.892 3.271 0.651 1.00 83.38 100 SER A C 1
ATOM 808 O O . SER A 1 100 ? 12.961 2.671 1.197 1.00 83.38 100 SER A O 1
ATOM 810 N N . PRO A 1 101 ? 14.501 2.813 -0.461 1.00 76.06 101 PRO A N 1
ATOM 811 C CA . PRO A 1 101 ? 14.057 1.609 -1.157 1.00 76.06 101 PRO A CA 1
ATOM 812 C C . PRO A 1 101 ? 14.073 0.391 -0.224 1.00 76.06 101 PRO A C 1
ATOM 814 O O . PRO A 1 101 ? 14.974 0.229 0.604 1.00 76.06 101 PRO A O 1
ATOM 817 N N . PHE A 1 102 ? 13.052 -0.450 -0.356 1.00 75.00 102 PHE A N 1
ATOM 818 C CA . PHE A 1 102 ? 12.761 -1.670 0.396 1.00 75.00 102 PHE A CA 1
ATOM 819 C C . PHE A 1 102 ? 12.520 -1.482 1.900 1.00 75.00 102 PHE A C 1
ATOM 821 O O . PHE A 1 102 ? 12.419 -2.462 2.642 1.00 75.00 102 PHE A O 1
ATOM 828 N N . TYR A 1 103 ? 12.369 -0.245 2.380 1.00 71.06 103 TYR A N 1
ATOM 829 C CA . TYR A 1 103 ? 12.123 0.031 3.799 1.00 71.06 103 TYR A CA 1
ATOM 830 C C . TYR A 1 103 ? 10.741 -0.449 4.273 1.00 71.06 103 TYR A C 1
ATOM 832 O O . TYR A 1 103 ? 10.574 -0.860 5.422 1.00 71.06 103 TYR A O 1
ATOM 840 N N . VAL A 1 104 ? 9.747 -0.443 3.380 1.00 63.84 104 VAL A N 1
ATOM 841 C CA . VAL A 1 104 ? 8.333 -0.673 3.722 1.00 63.84 104 VAL A CA 1
ATOM 842 C C . VAL A 1 104 ? 8.021 -2.079 4.256 1.00 63.84 104 VAL A C 1
ATOM 844 O O . VAL A 1 104 ? 7.077 -2.230 5.033 1.00 63.84 104 VAL A O 1
ATOM 847 N N . TYR A 1 105 ? 8.853 -3.090 3.963 1.00 57.97 105 TYR A N 1
ATOM 848 C CA . TYR A 1 105 ? 8.709 -4.441 4.535 1.00 57.97 105 TYR A CA 1
ATOM 849 C C . TYR A 1 105 ? 8.737 -4.438 6.076 1.00 57.97 105 TYR A C 1
ATOM 851 O O . TYR A 1 105 ? 8.059 -5.240 6.724 1.00 57.97 105 TYR A O 1
ATOM 859 N N . ALA A 1 106 ? 9.476 -3.502 6.682 1.00 58.47 106 ALA A N 1
ATOM 860 C CA . ALA A 1 106 ? 9.599 -3.402 8.133 1.00 58.47 106 ALA A CA 1
ATOM 861 C C . ALA A 1 106 ? 8.253 -3.139 8.837 1.00 58.47 106 ALA A C 1
ATOM 863 O O . ALA A 1 106 ? 8.076 -3.562 9.982 1.00 58.47 106 ALA A O 1
ATOM 864 N N . TYR A 1 107 ? 7.290 -2.501 8.161 1.00 58.94 107 TYR A N 1
ATOM 865 C CA . TYR A 1 107 ? 5.961 -2.239 8.720 1.00 58.94 107 TYR A CA 1
ATOM 866 C C . TYR A 1 107 ? 5.097 -3.502 8.782 1.00 58.94 107 TYR A C 1
ATOM 868 O O . TYR A 1 107 ? 4.509 -3.780 9.827 1.00 58.94 107 TYR A O 1
ATOM 876 N N . ALA A 1 108 ? 5.085 -4.312 7.717 1.00 56.47 108 ALA A N 1
ATOM 877 C CA . ALA A 1 108 ? 4.337 -5.571 7.686 1.00 56.47 108 ALA A CA 1
ATOM 878 C C . ALA A 1 108 ? 4.894 -6.589 8.697 1.00 56.47 108 ALA A C 1
ATOM 880 O O . ALA A 1 108 ? 4.137 -7.242 9.417 1.00 56.47 108 ALA A O 1
ATOM 881 N N . PHE A 1 109 ? 6.224 -6.673 8.816 1.00 60.69 109 PHE A N 1
ATOM 882 C CA . PHE A 1 109 ? 6.871 -7.492 9.842 1.00 60.69 109 PHE A CA 1
ATOM 883 C C . PHE A 1 109 ? 6.548 -7.000 11.263 1.00 60.69 109 PHE A C 1
ATOM 885 O O . PHE A 1 109 ? 6.261 -7.806 12.150 1.00 60.69 109 PHE A O 1
ATOM 892 N N . GLY A 1 110 ? 6.563 -5.681 11.481 1.00 59.25 110 GLY A N 1
ATOM 893 C CA . GLY A 1 110 ? 6.236 -5.071 12.768 1.00 59.25 110 GLY A CA 1
ATOM 894 C C . GLY A 1 110 ? 4.800 -5.346 13.218 1.00 59.25 110 GLY A C 1
ATOM 895 O O . GLY A 1 110 ? 4.593 -5.713 14.375 1.00 59.25 110 GLY A O 1
ATOM 896 N N . ASP A 1 111 ? 3.823 -5.224 12.318 1.00 58.66 111 ASP A N 1
ATOM 897 C CA . ASP A 1 111 ? 2.417 -5.498 12.637 1.00 58.66 111 ASP A CA 1
ATOM 898 C C . ASP A 1 111 ? 2.164 -6.994 12.892 1.00 58.66 111 ASP A C 1
ATOM 900 O O . ASP A 1 111 ? 1.525 -7.364 13.879 1.00 58.66 111 ASP A O 1
ATOM 904 N N . GLY A 1 112 ? 2.759 -7.878 12.080 1.00 60.56 112 GLY A N 1
ATOM 905 C CA . GLY A 1 112 ? 2.690 -9.328 12.289 1.00 60.56 112 GLY A CA 1
ATOM 906 C C . GLY A 1 112 ? 3.277 -9.769 13.635 1.00 60.56 112 GLY A C 1
ATOM 907 O O . GLY A 1 112 ? 2.670 -10.570 14.348 1.00 60.56 112 GLY A O 1
ATOM 908 N N . LEU A 1 113 ? 4.420 -9.199 14.029 1.00 62.06 113 LEU A N 1
ATOM 909 C CA . LEU A 1 113 ? 5.050 -9.468 15.324 1.00 62.06 113 LEU A CA 1
ATOM 910 C C . LEU A 1 113 ? 4.179 -8.995 16.498 1.00 62.06 113 LEU A C 1
ATOM 912 O O . LEU A 1 113 ? 4.073 -9.697 17.503 1.00 62.06 113 LEU A O 1
ATOM 916 N N . VAL A 1 114 ? 3.543 -7.825 16.388 1.00 63.25 114 VAL A N 1
ATOM 917 C CA . VAL A 1 114 ? 2.675 -7.294 17.450 1.00 63.25 114 VAL A CA 1
ATOM 918 C C . VAL A 1 114 ? 1.396 -8.117 17.586 1.00 63.25 114 VAL A C 1
ATOM 920 O O . VAL A 1 114 ? 1.034 -8.456 18.711 1.00 63.25 114 VAL A O 1
ATOM 923 N N . ASN A 1 115 ? 0.757 -8.502 16.479 1.00 58.72 115 ASN A N 1
ATOM 924 C CA . ASN A 1 115 ? -0.417 -9.377 16.514 1.00 58.72 115 ASN A CA 1
ATOM 925 C C . ASN A 1 115 ? -0.086 -10.752 17.122 1.00 58.72 115 ASN A C 1
ATOM 927 O O . ASN A 1 115 ? -0.854 -11.262 17.938 1.00 58.72 115 ASN A O 1
ATOM 931 N N . ALA A 1 116 ? 1.083 -11.318 16.802 1.00 65.31 116 ALA A N 1
ATOM 932 C CA . ALA A 1 116 ? 1.546 -12.572 17.396 1.00 65.31 116 ALA A CA 1
ATOM 933 C C . ALA A 1 116 ? 1.811 -12.451 18.908 1.00 65.31 116 ALA A C 1
ATOM 935 O O . ALA A 1 116 ? 1.403 -13.319 19.673 1.00 65.31 116 ALA A O 1
ATOM 936 N N . LEU A 1 117 ? 2.449 -11.365 19.360 1.00 58.44 117 LEU A N 1
ATOM 937 C CA . LEU A 1 117 ? 2.670 -11.107 20.789 1.00 58.44 117 LEU A CA 1
ATOM 938 C C . LEU A 1 117 ? 1.357 -10.864 21.545 1.00 58.44 117 LEU A C 1
ATOM 940 O O . LEU A 1 117 ? 1.224 -11.278 22.693 1.00 58.44 117 LEU A O 1
ATOM 944 N N . TYR A 1 118 ? 0.385 -10.215 20.904 1.00 56.06 118 TYR A N 1
ATOM 945 C CA . TYR A 1 118 ? -0.925 -9.956 21.488 1.00 56.06 118 TYR A CA 1
ATOM 946 C C . TYR A 1 118 ? -1.733 -11.243 21.698 1.00 56.06 118 TYR A C 1
ATOM 948 O O . TYR A 1 118 ? -2.331 -11.418 22.755 1.00 56.06 118 TYR A O 1
ATOM 956 N N . ALA A 1 119 ? -1.686 -12.175 20.741 1.00 62.94 119 ALA A N 1
ATOM 957 C CA . ALA A 1 119 ? -2.344 -13.479 20.846 1.00 62.94 119 ALA A CA 1
ATOM 958 C C . ALA A 1 119 ? -1.791 -14.373 21.976 1.00 62.94 119 ALA A C 1
ATOM 960 O O . ALA A 1 119 ? -2.457 -15.319 22.375 1.00 62.94 119 ALA A O 1
ATOM 961 N N . VAL A 1 120 ? -0.581 -14.093 22.475 1.00 65.69 120 VAL A N 1
ATOM 962 C CA . VAL A 1 120 ? 0.050 -14.807 23.604 1.00 65.69 120 VAL A CA 1
ATOM 963 C C . VAL A 1 120 ? -0.258 -14.143 24.958 1.00 65.69 120 VAL A C 1
ATOM 965 O O . VAL A 1 120 ? -0.017 -14.742 26.002 1.00 65.69 120 VAL A O 1
ATOM 968 N N . TYR A 1 121 ? -0.741 -12.895 24.961 1.00 58.00 121 TYR A N 1
ATOM 969 C CA . TYR A 1 121 ? -1.080 -12.154 26.183 1.00 58.00 121 TYR A CA 1
ATOM 970 C C . TYR A 1 121 ? -2.518 -12.405 26.673 1.00 58.00 121 TYR A C 1
ATOM 972 O O . TYR A 1 121 ? -2.782 -12.232 27.864 1.00 58.00 121 TYR A O 1
ATOM 980 N N . GLU A 1 122 ? -3.433 -12.788 25.777 1.00 46.75 122 GLU A N 1
ATOM 981 C CA . GLU A 1 122 ? -4.732 -13.384 26.146 1.00 46.75 122 GLU A CA 1
ATOM 982 C C . GLU A 1 122 ? -4.581 -14.837 26.619 1.00 46.75 122 GLU A C 1
ATOM 984 O O . GLU A 1 122 ? -5.392 -15.237 27.487 1.00 46.75 122 GLU A O 1
#

Secondary structure (DSSP, 8-state):
-HHHHHHHHHHHHHHT-SSHHHHHHHHHHHHHHHIIIIIHHHHHHHHHHHHHHHHTTS---HHHHHHHHHHHHHHHH-TTPPPPTTGGGGGGG-THHHHSTTTTHHHHHHHHHHHHHHHHH-

Sequence (122 aa):
ASVFGEMLTFKKMLENAKDQNERKVLLAGKVEDMINTVIRQIAFYDFECKLHEARKAGELTPDDINALWMSVQGESLGPAFEFMDGYETFWAYIPHFVHSPFYVYAYAFGDGLVNALYAVYE

Radius of gyration: 17.85 Å; chains: 1; bounding box: 42×25×46 Å